Protein AF-A0A1H4I0X4-F1 (afdb_monomer)

Nearest PDB structures (foldseek):
  1g4y-assembly1_B-2  TM=3.950E-01  e=7.076E+00  Rattus norvegicus

Solvent-accessible surface area (backbone atoms only — not comparable to full-atom values): 5915 Å² total; per-residue (Å²): 131,86,70,83,74,73,77,73,72,80,74,74,85,70,73,66,60,74,57,95,84,30,34,65,68,34,52,51,27,48,51,52,11,50,52,47,18,59,54,36,58,79,78,45,78,61,47,81,95,52,67,78,66,23,48,55,74,36,45,49,50,27,55,53,26,46,43,48,48,67,42,52,42,90,90,76,68,46,40,46,54,60,51,53,52,51,52,52,52,62,69,68,50,78,86,72,83,128

Foldseek 3Di:
DPPDDPPPPPPPPDADQDPPRFHPQLVVLQVVLVVQLVVVCVVDPFDPPPPPVSSVVSNVSNVVSNQQRPDADPPPRHGPVRVVVVVVCVVPDDDDDD

pLDDT: mean 83.74, std 11.8, range [45.0, 95.44]

Structure (mmCIF, N/CA/C/O backbone):
data_AF-A0A1H4I0X4-F1
#
_entry.id   AF-A0A1H4I0X4-F1
#
loop_
_atom_site.group_PDB
_atom_site.id
_atom_site.type_symbol
_atom_site.label_atom_id
_atom_site.label_alt_id
_atom_site.label_comp_id
_atom_site.label_asym_id
_atom_site.label_entity_id
_atom_site.label_seq_id
_atom_site.pdbx_PDB_ins_code
_atom_site.Cartn_x
_atom_site.Cartn_y
_atom_site.Cartn_z
_atom_site.occupancy
_atom_site.B_iso_or_equiv
_atom_site.auth_seq_id
_atom_site.auth_comp_id
_atom_site.auth_asym_id
_atom_site.auth_atom_id
_atom_site.pdbx_PDB_model_num
ATOM 1 N N . MET A 1 1 ? -21.221 -1.104 49.056 1.00 45.00 1 MET A N 1
ATOM 2 C CA . MET A 1 1 ? -21.040 -2.486 48.573 1.00 45.00 1 MET A CA 1
ATOM 3 C C . MET A 1 1 ? -20.300 -2.409 47.254 1.00 45.00 1 MET A C 1
ATOM 5 O O . MET A 1 1 ? -20.887 -1.988 46.267 1.00 45.00 1 MET A O 1
ATOM 9 N N . TYR A 1 2 ? -18.996 -2.678 47.268 1.00 51.28 2 TYR A N 1
ATOM 10 C CA . TYR A 1 2 ? -18.214 -2.776 46.040 1.00 51.28 2 TYR A CA 1
ATOM 11 C C . TYR A 1 2 ? -18.608 -4.089 45.366 1.00 51.28 2 TYR A C 1
ATOM 13 O O . TYR A 1 2 ? -18.247 -5.158 45.847 1.00 51.28 2 TYR A O 1
ATOM 21 N N . GLY A 1 3 ? -19.453 -3.991 44.337 1.00 55.88 3 GLY A N 1
ATOM 22 C CA . GLY A 1 3 ? -19.820 -5.126 43.499 1.00 55.88 3 GLY A CA 1
ATOM 23 C C . GLY A 1 3 ? -18.563 -5.690 42.854 1.00 55.88 3 GLY A C 1
ATOM 24 O O . GLY A 1 3 ? -17.714 -4.921 42.401 1.00 55.88 3 GLY A O 1
ATOM 25 N N . GLU A 1 4 ? -18.438 -7.013 42.880 1.00 61.38 4 GLU A N 1
ATOM 26 C CA . GLU A 1 4 ? -17.307 -7.748 42.330 1.00 61.38 4 GLU A CA 1
ATOM 27 C C . GLU A 1 4 ? -16.980 -7.233 40.926 1.00 61.38 4 GLU A C 1
ATOM 29 O O . GLU A 1 4 ? -17.725 -7.433 39.964 1.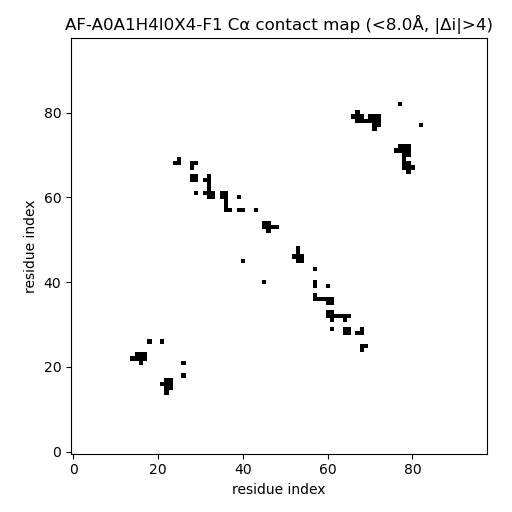00 61.38 4 GLU A O 1
ATOM 34 N N . GLN A 1 5 ? -15.873 -6.499 40.818 1.00 61.25 5 GLN A N 1
ATOM 35 C CA . GLN A 1 5 ? -15.323 -6.117 39.533 1.00 61.25 5 GLN A CA 1
ATOM 36 C C . GLN A 1 5 ? -14.832 -7.408 38.894 1.00 61.25 5 GLN A C 1
ATOM 38 O O . GLN A 1 5 ? -13.741 -7.884 39.204 1.00 61.25 5 GLN A O 1
ATOM 43 N N . HIS A 1 6 ? -15.652 -7.987 38.015 1.00 64.31 6 HIS A N 1
ATOM 44 C CA . HIS A 1 6 ? -15.184 -8.983 37.065 1.00 64.31 6 HIS A CA 1
ATOM 45 C C . HIS A 1 6 ? -13.886 -8.446 36.463 1.00 64.31 6 HIS A C 1
ATOM 47 O O . HIS A 1 6 ? -13.890 -7.379 35.843 1.00 64.31 6 HIS A O 1
ATOM 53 N N . LEU A 1 7 ? -12.775 -9.153 36.693 1.00 64.81 7 LEU A N 1
ATOM 54 C CA . LEU A 1 7 ? -11.501 -8.856 36.055 1.00 64.81 7 LEU A CA 1
ATOM 55 C C . LEU A 1 7 ? -11.760 -8.881 34.551 1.00 64.81 7 LEU A C 1
ATOM 57 O O . LEU A 1 7 ? -11.897 -9.948 33.954 1.00 64.81 7 LEU A O 1
ATOM 61 N N . LEU A 1 8 ? -11.893 -7.699 33.947 1.00 65.69 8 LEU A N 1
ATOM 62 C CA . LEU A 1 8 ? -11.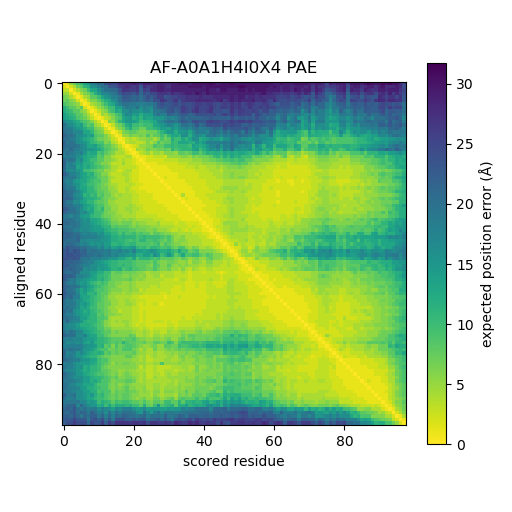919 -7.554 32.505 1.00 65.69 8 LEU A CA 1
ATOM 63 C C . LEU A 1 8 ? -10.579 -8.102 32.035 1.00 65.69 8 LEU A C 1
ATOM 65 O O . LEU A 1 8 ? -9.552 -7.443 32.187 1.00 65.69 8 LEU A O 1
ATOM 69 N N . THR A 1 9 ? -10.585 -9.341 31.541 1.00 62.91 9 THR A N 1
ATOM 70 C CA . THR A 1 9 ? -9.417 -9.982 30.943 1.00 62.91 9 THR A CA 1
ATOM 71 C C . THR A 1 9 ? -8.792 -8.975 29.998 1.00 62.91 9 THR A C 1
ATOM 73 O O . THR A 1 9 ? -9.446 -8.534 29.048 1.00 62.91 9 THR A O 1
ATOM 76 N N . PHE A 1 10 ? -7.563 -8.560 30.309 1.00 61.06 10 PHE A N 1
ATOM 77 C CA . PHE A 1 10 ? -6.838 -7.579 29.523 1.00 61.06 10 PHE A CA 1
ATOM 78 C C . PHE A 1 10 ? -6.726 -8.118 28.101 1.00 61.06 10 PHE A C 1
ATOM 80 O O . PHE A 1 10 ? -5.976 -9.054 27.821 1.00 61.06 10 PHE A O 1
ATOM 87 N N . LYS A 1 11 ? -7.541 -7.570 27.201 1.00 60.44 11 LYS A N 1
ATOM 88 C CA . LYS A 1 11 ? -7.523 -7.951 25.799 1.00 60.44 11 LYS A CA 1
ATOM 89 C C . LYS A 1 11 ? -6.309 -7.255 25.209 1.00 60.44 11 LYS A C 1
ATOM 91 O O . LYS A 1 11 ? -6.374 -6.056 24.934 1.00 60.44 11 LYS A O 1
ATOM 96 N N . SER A 1 12 ? -5.191 -7.972 25.083 1.00 59.94 12 SER A N 1
ATOM 97 C CA . SER A 1 12 ? -4.031 -7.403 24.406 1.00 59.94 12 SER A CA 1
ATOM 98 C C . SER A 1 12 ? -4.494 -6.983 23.008 1.00 59.94 12 SER A C 1
ATOM 100 O O . SER A 1 12 ? -5.076 -7.764 22.256 1.00 59.94 12 SER A O 1
ATOM 102 N N . GLN A 1 13 ? -4.319 -5.708 22.667 1.00 63.81 13 GLN A N 1
ATOM 103 C CA . GLN A 1 13 ? -4.606 -5.219 21.316 1.00 63.81 13 GLN A CA 1
ATOM 104 C C . GLN A 1 13 ? -3.499 -5.617 20.328 1.00 63.81 13 GLN A C 1
ATOM 106 O O . GLN A 1 13 ? -3.344 -5.006 19.267 1.00 63.81 13 GLN A O 1
ATOM 111 N N . GLU A 1 14 ? -2.699 -6.627 20.672 1.00 64.12 14 GLU A N 1
ATOM 112 C CA . GLU A 1 14 ? -1.617 -7.087 19.828 1.00 64.12 14 GLU A CA 1
ATOM 113 C C . GLU A 1 14 ? -2.198 -7.768 18.595 1.00 64.12 14 GLU A C 1
ATOM 115 O O . GLU A 1 14 ? -2.817 -8.830 18.646 1.00 64.12 14 GLU A O 1
ATOM 120 N N . LYS A 1 15 ? -2.009 -7.113 17.449 1.00 67.62 15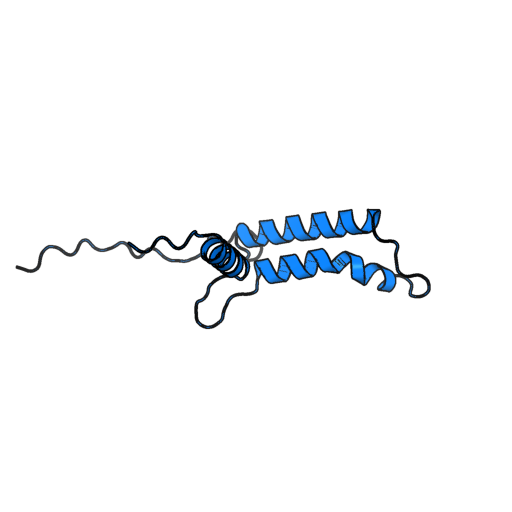 LYS A N 1
ATOM 121 C CA . LYS A 1 15 ? -2.354 -7.683 16.152 1.00 67.62 15 LYS A CA 1
ATOM 122 C C . LYS A 1 15 ? -1.505 -8.930 15.944 1.00 67.62 15 LYS A C 1
ATOM 124 O O . LYS A 1 15 ? -0.279 -8.847 15.994 1.00 67.62 15 LYS A O 1
ATOM 129 N N . THR A 1 16 ? -2.151 -10.059 15.665 1.00 78.31 16 THR A N 1
ATOM 130 C CA . THR A 1 16 ? -1.472 -11.313 15.333 1.00 78.31 16 THR A CA 1
ATOM 131 C C . THR A 1 16 ? -0.531 -11.086 14.151 1.00 78.31 16 THR A C 1
ATOM 133 O O . THR A 1 16 ? -0.960 -10.750 13.042 1.00 78.31 16 THR A O 1
ATOM 136 N N . LYS A 1 17 ? 0.768 -11.221 14.416 1.00 82.00 17 LYS A N 1
ATOM 137 C CA . LYS A 1 17 ? 1.836 -11.166 13.418 1.00 82.00 17 LYS A CA 1
ATOM 138 C C . LYS A 1 17 ? 1.978 -12.550 12.802 1.00 82.00 17 LYS A C 1
ATOM 140 O O . 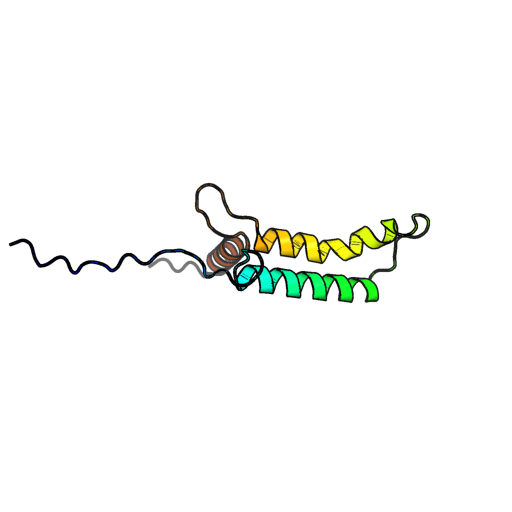LYS A 1 17 ? 1.883 -13.545 13.511 1.00 82.00 17 LYS A O 1
ATOM 145 N N . VAL A 1 18 ? 2.183 -12.603 11.494 1.00 81.31 18 VAL A N 1
ATOM 146 C CA . VAL A 1 18 ? 2.127 -13.857 10.732 1.00 81.31 18 VAL A CA 1
ATOM 147 C C . VAL A 1 18 ? 3.466 -14.138 10.079 1.00 81.31 18 VAL A C 1
ATOM 149 O O . VAL A 1 18 ? 4.074 -15.170 10.327 1.00 81.31 18 VAL A O 1
ATOM 152 N N . ILE A 1 19 ? 3.944 -13.203 9.257 1.00 81.62 19 ILE A N 1
ATOM 153 C CA . ILE A 1 19 ? 5.135 -13.379 8.423 1.00 81.62 19 ILE A CA 1
ATOM 154 C C . ILE A 1 19 ? 5.976 -12.108 8.537 1.00 81.62 19 ILE A C 1
ATOM 156 O O . ILE A 1 19 ? 5.450 -11.019 8.332 1.00 81.6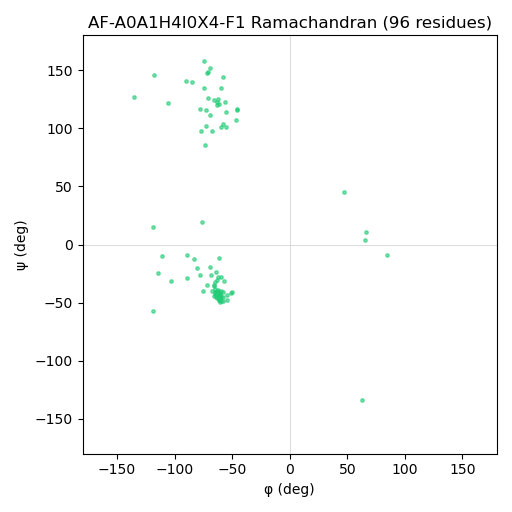2 19 ILE A O 1
ATOM 160 N N . TYR A 1 20 ? 7.264 -12.228 8.879 1.00 76.44 20 TYR A N 1
ATOM 161 C CA . TYR A 1 20 ? 8.205 -11.096 8.975 1.00 76.44 20 TYR A CA 1
ATOM 162 C C . TYR A 1 20 ? 7.660 -9.880 9.749 1.00 76.44 20 TYR A C 1
ATOM 164 O O . TYR A 1 20 ? 7.793 -8.743 9.303 1.00 76.44 20 TYR A O 1
ATOM 172 N N . ASN A 1 21 ? 7.024 -10.102 10.907 1.00 83.44 21 ASN A N 1
ATOM 173 C CA . ASN A 1 21 ? 6.442 -9.035 11.738 1.00 83.44 21 ASN A CA 1
ATOM 174 C C . ASN A 1 21 ? 5.245 -8.290 11.092 1.00 83.44 21 ASN A C 1
ATOM 176 O O . ASN A 1 21 ? 4.788 -7.283 11.631 1.00 83.44 21 ASN A O 1
ATOM 180 N N . LEU A 1 22 ? 4.705 -8.793 9.975 1.00 83.81 22 LEU A N 1
ATOM 181 C CA . LEU A 1 22 ? 3.508 -8.269 9.315 1.00 83.81 22 LEU A CA 1
ATOM 182 C C . LEU A 1 22 ? 2.242 -8.949 9.846 1.00 83.81 22 LEU A C 1
ATOM 184 O O . LEU A 1 22 ? 2.196 -10.163 10.055 1.00 83.81 22 LEU A O 1
ATOM 188 N N . SER A 1 23 ? 1.186 -8.161 10.018 1.00 88.00 23 SER A N 1
ATOM 189 C CA . SER A 1 23 ? -0.174 -8.647 10.273 1.00 88.00 23 SER A CA 1
ATOM 190 C C . SER A 1 23 ? -0.816 -9.234 9.009 1.00 88.00 23 SER A C 1
ATOM 192 O O . SER A 1 23 ? -0.452 -8.858 7.894 1.00 88.00 23 SER A O 1
ATOM 194 N N . PHE A 1 24 ? -1.832 -10.094 9.160 1.00 88.88 24 PHE A N 1
ATOM 195 C CA . PHE A 1 24 ? -2.598 -10.646 8.026 1.00 88.88 24 PHE A CA 1
ATOM 196 C C . PHE A 1 24 ? -3.101 -9.565 7.060 1.00 88.88 24 PHE A C 1
ATOM 198 O O . PHE A 1 24 ? -2.994 -9.715 5.846 1.00 88.88 24 PHE A O 1
ATOM 205 N N . ALA A 1 25 ? -3.598 -8.446 7.596 1.00 87.56 25 ALA A N 1
ATOM 206 C CA . ALA A 1 25 ? -4.060 -7.326 6.783 1.00 87.56 25 ALA A CA 1
ATOM 207 C C . ALA A 1 25 ? -2.924 -6.728 5.938 1.00 87.56 25 ALA A C 1
ATOM 209 O O . ALA A 1 25 ? -3.115 -6.460 4.756 1.00 87.56 25 ALA A O 1
ATOM 210 N N . GLN A 1 26 ? -1.732 -6.552 6.518 1.00 89.69 26 GLN A N 1
ATOM 211 C CA . GLN A 1 26 ? -0.565 -6.039 5.794 1.00 89.69 26 GLN A CA 1
ATOM 212 C C . GLN A 1 26 ? -0.124 -6.988 4.680 1.00 89.69 26 GLN A C 1
ATOM 214 O O . GLN A 1 26 ? 0.145 -6.528 3.575 1.00 89.69 26 GLN A O 1
ATOM 219 N N . VAL A 1 27 ? -0.116 -8.298 4.939 1.00 91.81 27 VAL A N 1
ATOM 220 C CA . VAL A 1 27 ? 0.174 -9.310 3.912 1.00 91.81 27 VAL A CA 1
ATOM 221 C C . VAL A 1 27 ? -0.853 -9.239 2.776 1.00 91.81 27 VAL A C 1
ATOM 223 O O . VAL A 1 27 ? -0.473 -9.242 1.608 1.00 91.81 27 VAL A O 1
ATOM 226 N N . GLY A 1 28 ? -2.141 -9.086 3.099 1.00 92.31 28 GLY A N 1
ATOM 227 C CA . GLY A 1 28 ? -3.197 -8.898 2.100 1.00 92.31 28 GLY A CA 1
ATOM 228 C C . GLY A 1 28 ? -2.958 -7.679 1.202 1.00 92.31 28 GLY A C 1
ATOM 229 O O . GLY A 1 28 ? -3.048 -7.788 -0.020 1.00 92.31 28 GLY A O 1
ATOM 230 N N . TRP A 1 29 ? -2.577 -6.539 1.787 1.00 93.75 29 TRP A N 1
ATOM 231 C CA . TRP A 1 29 ? -2.221 -5.336 1.027 1.00 93.75 29 TRP A CA 1
ATOM 232 C C . TRP A 1 29 ? -0.987 -5.547 0.137 1.00 93.75 29 TRP A C 1
ATOM 234 O O . TRP A 1 29 ? -0.987 -5.102 -1.008 1.00 93.75 29 TRP A O 1
ATOM 244 N N . TRP A 1 30 ? 0.038 -6.261 0.612 1.00 93.88 30 TRP A N 1
ATOM 245 C CA . TRP A 1 30 ? 1.219 -6.583 -0.199 1.00 93.88 30 TRP A CA 1
ATOM 246 C C . TRP A 1 30 ? 0.859 -7.429 -1.420 1.00 93.88 30 TRP A C 1
ATOM 248 O O . TRP A 1 30 ? 1.258 -7.095 -2.535 1.00 93.88 30 TRP A O 1
ATOM 258 N N . ILE A 1 31 ? 0.074 -8.492 -1.222 1.00 94.12 31 ILE A N 1
ATOM 259 C CA . ILE A 1 31 ? -0.361 -9.380 -2.307 1.00 94.12 31 ILE A CA 1
ATOM 260 C C . ILE A 1 31 ? -1.196 -8.602 -3.325 1.00 94.12 31 ILE A C 1
ATOM 262 O O . ILE A 1 31 ? -0.928 -8.677 -4.522 1.00 94.12 31 ILE A O 1
ATOM 266 N N . ALA A 1 32 ? -2.171 -7.815 -2.864 1.00 94.75 32 ALA A N 1
ATOM 267 C CA . ALA A 1 32 ? -3.034 -7.042 -3.750 1.00 94.75 32 ALA A CA 1
ATOM 268 C C . ALA A 1 32 ? -2.256 -5.973 -4.538 1.00 94.75 32 ALA A C 1
ATOM 270 O O . ALA A 1 32 ? -2.466 -5.819 -5.741 1.00 94.75 32 ALA A O 1
ATOM 271 N N . GLY A 1 33 ? -1.309 -5.285 -3.892 1.00 93.88 33 GLY A N 1
ATOM 272 C CA . GLY A 1 33 ? -0.439 -4.315 -4.555 1.00 93.88 33 GLY A CA 1
ATOM 273 C C . GLY A 1 33 ? 0.479 -4.963 -5.590 1.00 93.88 33 GLY A C 1
ATOM 274 O O . GLY A 1 33 ? 0.643 -4.427 -6.684 1.00 93.88 33 GLY A O 1
ATOM 275 N N . GLY A 1 34 ? 1.066 -6.118 -5.258 1.00 93.75 34 GLY A N 1
ATOM 276 C CA . GLY A 1 34 ? 1.952 -6.855 -6.158 1.00 93.75 34 GLY A CA 1
ATOM 277 C C . GLY A 1 34 ? 1.194 -7.381 -7.373 1.00 93.75 34 GLY A C 1
ATOM 278 O O . GLY A 1 34 ? 1.627 -7.188 -8.506 1.00 93.75 34 GLY A O 1
ATOM 279 N N . TYR A 1 35 ? 0.008 -7.948 -7.149 1.00 95.44 35 TYR A N 1
ATOM 280 C CA . TYR A 1 35 ? -0.885 -8.383 -8.217 1.00 95.44 35 TYR A CA 1
ATOM 281 C C . TYR A 1 35 ? -1.259 -7.230 -9.161 1.00 95.44 35 TYR A C 1
ATOM 283 O O . TYR A 1 35 ? -1.118 -7.360 -10.375 1.00 95.44 35 TYR A O 1
ATOM 291 N N . LEU A 1 36 ? -1.675 -6.076 -8.622 1.00 93.94 36 LEU A N 1
ATOM 292 C CA . LEU A 1 36 ? -2.010 -4.904 -9.439 1.00 93.94 36 LEU A CA 1
ATOM 293 C C . LEU A 1 36 ? -0.799 -4.325 -10.174 1.00 93.94 36 LEU A C 1
ATOM 295 O O . LEU A 1 36 ? -0.944 -3.874 -11.306 1.00 93.94 36 LEU A O 1
ATOM 299 N N . SER A 1 37 ? 0.385 -4.351 -9.564 1.00 94.06 37 SER A N 1
ATOM 300 C CA . SER A 1 37 ? 1.623 -3.923 -10.221 1.00 94.06 37 SER A CA 1
ATOM 301 C C . SER A 1 37 ? 1.962 -4.809 -11.424 1.00 94.06 37 SER A C 1
ATOM 303 O O . SER A 1 37 ? 2.300 -4.292 -12.485 1.00 94.06 37 SER A O 1
ATOM 305 N N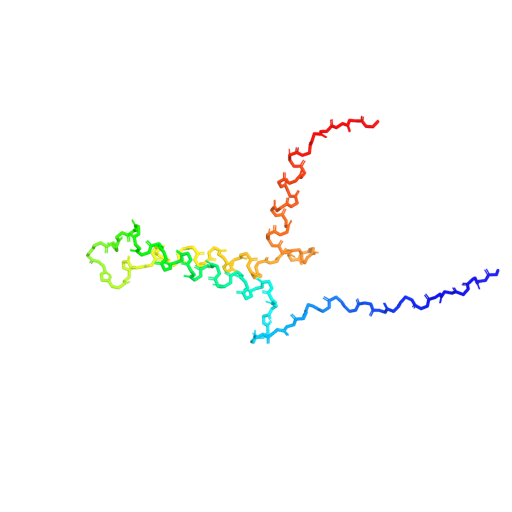 . LEU A 1 38 ? 1.783 -6.130 -11.308 1.00 92.38 38 LEU A N 1
ATOM 306 C CA . LEU A 1 38 ? 1.988 -7.060 -12.424 1.00 92.38 38 LEU A CA 1
ATOM 307 C C . LEU A 1 38 ? 0.950 -6.865 -13.532 1.00 92.38 38 LEU A C 1
ATOM 309 O O . LEU A 1 38 ? 1.296 -6.882 -14.711 1.00 92.38 38 LEU A O 1
ATOM 313 N N . GLN A 1 39 ? -0.309 -6.631 -13.161 1.00 93.00 39 GLN A N 1
ATOM 314 C CA . GLN A 1 39 ? -1.363 -6.300 -14.119 1.00 93.00 39 GLN A CA 1
ATOM 315 C C . GLN A 1 39 ? -1.068 -4.984 -14.844 1.00 93.00 39 GLN A C 1
ATOM 317 O O . GLN A 1 39 ? -1.248 -4.904 -16.054 1.00 93.00 39 GLN A O 1
ATOM 322 N N . ALA A 1 40 ? -0.538 -3.974 -14.148 1.00 90.50 40 ALA A N 1
ATOM 323 C CA . ALA A 1 40 ? -0.194 -2.687 -14.747 1.00 90.50 40 ALA A CA 1
ATOM 324 C C . ALA A 1 40 ? 0.788 -2.818 -15.922 1.00 90.50 40 ALA A C 1
ATOM 326 O O . ALA A 1 40 ? 0.683 -2.042 -16.866 1.00 90.50 40 ALA A O 1
ATOM 327 N N . ILE A 1 41 ? 1.687 -3.812 -15.911 1.00 89.56 41 ILE A N 1
ATOM 328 C CA . ILE A 1 41 ? 2.640 -4.081 -17.008 1.00 89.56 41 ILE A CA 1
ATOM 329 C C . ILE A 1 41 ? 1.919 -4.437 -18.317 1.00 89.56 41 ILE A C 1
ATOM 331 O O . ILE A 1 41 ? 2.437 -4.175 -19.398 1.00 89.56 41 ILE A O 1
ATOM 335 N N . GLN A 1 42 ? 0.717 -5.013 -18.239 1.00 88.62 42 GLN A N 1
ATOM 336 C CA . GLN A 1 42 ? -0.071 -5.372 -19.421 1.00 88.62 42 GLN A CA 1
ATOM 337 C C . GLN A 1 42 ? -0.771 -4.162 -20.054 1.00 88.62 42 GLN A C 1
ATOM 339 O O . GLN A 1 42 ? -1.053 -4.180 -21.249 1.00 88.62 42 GLN A O 1
ATOM 344 N N . TYR A 1 43 ? -1.052 -3.118 -19.269 1.00 88.56 43 TYR A N 1
ATOM 345 C CA . TYR A 1 43 ? -1.818 -1.947 -19.716 1.00 88.56 43 TYR A CA 1
ATOM 346 C C . TYR A 1 43 ? -0.946 -0.725 -19.998 1.00 88.56 43 TYR A C 1
ATOM 348 O O . TYR A 1 43 ? -1.292 0.096 -20.846 1.00 88.56 43 TYR A O 1
ATOM 356 N N . LEU A 1 44 ? 0.162 -0.576 -19.275 1.00 86.31 44 LEU A N 1
ATOM 357 C CA . LEU A 1 44 ? 1.071 0.550 -19.411 1.00 86.31 44 LEU A CA 1
ATOM 358 C C . LEU A 1 44 ? 2.337 0.085 -20.137 1.00 86.31 44 LEU A C 1
ATOM 360 O O . LEU A 1 44 ? 3.012 -0.830 -19.674 1.00 86.31 44 LEU A O 1
ATOM 364 N N . PRO A 1 45 ? 2.691 0.691 -21.281 1.00 86.06 45 PRO A N 1
ATOM 365 C CA . PRO A 1 45 ? 3.994 0.455 -21.872 1.00 86.06 45 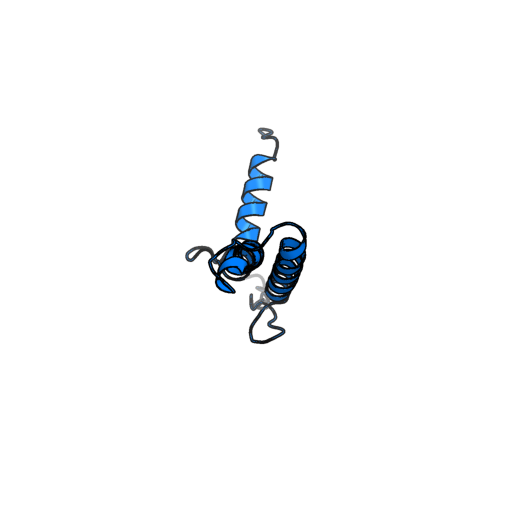PRO A CA 1
ATOM 366 C C . PRO A 1 45 ? 5.078 1.117 -21.016 1.00 86.06 45 PRO A C 1
ATOM 368 O O . PRO A 1 45 ? 4.880 2.185 -20.428 1.00 86.06 45 PRO A O 1
ATOM 371 N N . LYS A 1 46 ? 6.270 0.513 -20.992 1.00 87.19 46 LYS A N 1
ATOM 372 C CA . LYS A 1 46 ? 7.453 1.148 -20.399 1.00 87.19 46 LYS A CA 1
ATOM 373 C C . LYS A 1 46 ? 7.738 2.486 -21.078 1.00 87.19 46 LYS A C 1
ATOM 375 O O . LYS A 1 46 ? 7.603 2.611 -22.297 1.00 87.19 46 LYS A O 1
ATOM 380 N N . ILE A 1 47 ? 8.202 3.459 -20.301 1.00 87.56 47 ILE A N 1
ATOM 381 C CA . ILE A 1 47 ? 8.618 4.748 -20.858 1.00 87.56 47 ILE A CA 1
ATOM 382 C C . ILE A 1 47 ? 9.819 4.508 -21.796 1.00 87.56 47 ILE A C 1
ATOM 384 O O . ILE A 1 47 ? 10.828 3.934 -21.362 1.00 87.56 47 ILE A O 1
ATOM 388 N N . PRO A 1 48 ? 9.728 4.900 -23.079 1.00 85.62 48 PRO A N 1
ATOM 389 C CA . PRO A 1 48 ? 10.798 4.678 -24.042 1.00 85.62 48 PRO A CA 1
ATOM 390 C C . PRO A 1 48 ? 12.025 5.547 -23.729 1.00 85.62 48 PRO A C 1
ATOM 392 O O . PRO A 1 48 ? 11.914 6.625 -23.154 1.00 85.62 48 PRO A O 1
ATOM 395 N N . GLY A 1 49 ? 13.213 5.075 -24.114 1.00 87.38 49 GLY A N 1
ATOM 396 C CA . GLY A 1 49 ? 14.462 5.849 -24.030 1.00 87.38 49 GLY A CA 1
ATOM 397 C C . GLY A 1 49 ? 15.190 5.829 -22.680 1.00 87.38 49 GLY A C 1
ATOM 398 O O . GLY A 1 49 ? 16.333 6.264 -22.624 1.00 87.38 49 GLY A O 1
ATOM 399 N N . ILE A 1 50 ? 14.591 5.280 -21.616 1.00 89.12 50 ILE A N 1
ATOM 400 C CA . ILE A 1 50 ? 15.177 5.288 -20.257 1.00 89.12 50 ILE A CA 1
ATOM 401 C C . ILE A 1 50 ? 15.450 3.892 -19.664 1.00 89.12 50 ILE A C 1
ATOM 403 O O . ILE A 1 50 ? 15.698 3.743 -18.467 1.00 89.12 50 ILE A O 1
ATOM 407 N N . GLY A 1 51 ? 15.432 2.845 -20.493 1.00 86.12 51 GLY A N 1
ATOM 408 C CA . GLY A 1 51 ? 15.823 1.491 -20.083 1.00 86.12 51 GLY A CA 1
ATOM 409 C C . GLY A 1 51 ? 14.925 0.893 -18.991 1.00 86.12 51 GLY A C 1
ATOM 410 O O . GLY A 1 51 ? 13.699 0.939 -19.089 1.00 86.12 51 GLY A O 1
ATOM 411 N N . THR A 1 52 ? 15.529 0.298 -17.957 1.00 85.50 52 THR A N 1
ATOM 412 C CA . THR A 1 52 ? 14.818 -0.364 -16.844 1.00 85.50 52 THR A CA 1
ATOM 413 C C . THR A 1 52 ? 14.064 0.614 -15.941 1.00 85.50 52 THR A C 1
ATOM 415 O O . THR A 1 52 ? 13.035 0.254 -15.372 1.00 85.50 52 THR A O 1
ATOM 418 N N . VAL A 1 53 ? 14.504 1.873 -15.868 1.00 88.25 53 VAL A N 1
ATOM 419 C CA . VAL A 1 53 ? 13.826 2.945 -15.117 1.00 88.25 53 VAL A CA 1
ATOM 420 C C . VAL A 1 53 ? 12.441 3.241 -15.702 1.00 88.25 53 VAL A C 1
ATOM 422 O O . VAL A 1 53 ? 11.531 3.648 -14.981 1.00 88.25 53 VAL A O 1
ATOM 425 N N . GLY A 1 54 ? 12.229 2.926 -16.985 1.00 86.62 54 GLY A N 1
ATOM 426 C CA . GLY A 1 54 ? 10.927 3.026 -17.642 1.00 86.62 54 GLY A CA 1
ATOM 427 C C . GLY A 1 54 ? 9.839 2.133 -17.040 1.00 86.62 54 GLY A C 1
ATOM 428 O O . GLY A 1 54 ? 8.668 2.338 -17.357 1.00 86.62 54 GLY A O 1
ATOM 429 N N . TYR A 1 55 ? 10.193 1.185 -16.160 1.00 87.88 55 TYR A N 1
ATOM 430 C CA . TYR A 1 55 ? 9.228 0.366 -15.430 1.00 87.88 55 TYR A CA 1
ATOM 431 C C . TYR A 1 55 ? 8.775 0.956 -14.087 1.00 87.88 55 TYR A C 1
ATOM 433 O O . TYR A 1 55 ? 7.804 0.448 -13.532 1.00 87.88 55 TYR A O 1
ATOM 441 N N . LEU A 1 56 ? 9.389 2.035 -13.585 1.00 90.31 56 LEU A N 1
ATOM 442 C CA . LEU A 1 56 ? 9.001 2.657 -12.308 1.00 90.31 56 LEU A CA 1
ATOM 443 C C . LEU A 1 56 ? 7.494 2.946 -12.169 1.00 90.31 56 LEU A C 1
ATOM 445 O O . LEU A 1 56 ? 6.952 2.670 -11.096 1.00 90.31 56 LEU A O 1
ATOM 449 N N . PRO A 1 57 ? 6.777 3.425 -13.206 1.00 90.50 57 PRO A N 1
ATOM 450 C CA . PRO A 1 57 ? 5.343 3.680 -13.085 1.00 90.50 57 PRO A CA 1
ATOM 451 C C . PRO A 1 57 ? 4.515 2.435 -12.734 1.00 90.50 57 PRO A C 1
ATOM 453 O O . PRO A 1 57 ? 3.497 2.541 -12.055 1.00 90.50 57 PRO A O 1
ATOM 456 N N . HIS A 1 58 ? 4.968 1.239 -13.115 1.00 91.06 58 HIS A N 1
ATOM 457 C CA . HIS A 1 58 ? 4.270 -0.016 -12.813 1.00 91.06 58 HIS A CA 1
ATOM 458 C C . HIS A 1 58 ? 4.319 -0.365 -11.327 1.00 91.06 58 HIS A C 1
ATOM 460 O O . HIS A 1 58 ? 3.495 -1.142 -10.858 1.00 91.06 58 HIS A O 1
ATOM 466 N N . MET A 1 59 ? 5.251 0.221 -10.572 1.00 91.38 59 MET A N 1
ATOM 467 C CA . MET A 1 59 ? 5.363 0.037 -9.124 1.00 91.38 59 MET A CA 1
ATOM 468 C C . MET A 1 59 ? 4.422 0.959 -8.342 1.00 91.38 59 MET A C 1
ATOM 470 O O . MET A 1 59 ? 4.223 0.742 -7.148 1.00 91.38 59 MET A O 1
ATOM 474 N N . ILE A 1 60 ? 3.813 1.965 -8.983 1.00 92.31 60 ILE A N 1
ATOM 475 C CA . ILE A 1 60 ? 2.911 2.921 -8.321 1.00 92.31 60 ILE A CA 1
ATOM 476 C C . ILE A 1 60 ? 1.775 2.212 -7.563 1.00 92.31 60 ILE A C 1
ATOM 478 O O . ILE A 1 60 ? 1.588 2.523 -6.384 1.00 92.31 60 ILE A O 1
ATOM 482 N N . PRO A 1 61 ? 1.051 1.229 -8.145 1.00 92.81 61 PRO A N 1
ATOM 483 C CA . PRO A 1 61 ? 0.014 0.503 -7.416 1.00 92.81 61 PRO A CA 1
ATOM 484 C C . PRO A 1 61 ? 0.569 -0.186 -6.169 1.00 92.81 61 PRO A C 1
ATOM 486 O O . PRO A 1 61 ? -0.036 -0.117 -5.103 1.00 92.81 61 PRO A O 1
ATOM 489 N N . PHE A 1 62 ? 1.756 -0.787 -6.262 1.00 94.56 62 PHE A N 1
ATOM 490 C CA . PHE A 1 62 ? 2.384 -1.443 -5.121 1.00 94.56 62 PHE A CA 1
ATOM 491 C C . PHE A 1 62 ? 2.718 -0.449 -4.004 1.00 94.56 62 PHE A C 1
ATOM 493 O O . PHE A 1 62 ? 2.381 -0.694 -2.849 1.00 94.56 62 PHE A O 1
ATOM 500 N N . VAL A 1 63 ? 3.300 0.707 -4.340 1.00 94.12 63 VAL A N 1
ATOM 501 C CA . VAL A 1 63 ? 3.633 1.761 -3.366 1.00 94.12 63 VAL A CA 1
ATOM 502 C C . VAL A 1 63 ? 2.382 2.296 -2.668 1.00 94.12 63 VAL A C 1
ATOM 504 O O . VAL A 1 63 ? 2.385 2.475 -1.450 1.00 94.12 63 VAL A O 1
ATOM 507 N N . ILE A 1 64 ? 1.289 2.497 -3.408 1.00 93.62 64 ILE A N 1
ATOM 508 C CA . ILE A 1 64 ? 0.006 2.916 -2.830 1.00 93.62 64 ILE A CA 1
ATOM 509 C C . ILE A 1 64 ? -0.475 1.878 -1.809 1.00 93.62 64 ILE A C 1
ATOM 511 O O . ILE A 1 64 ? -0.810 2.225 -0.677 1.00 93.62 64 ILE A O 1
ATOM 515 N N . PHE A 1 65 ? -0.469 0.596 -2.172 1.00 94.25 65 PHE A N 1
ATOM 516 C CA . PHE A 1 65 ? -0.907 -0.483 -1.285 1.00 94.25 65 PHE A CA 1
ATOM 517 C C . PHE A 1 65 ? 0.012 -0.648 -0.063 1.00 94.25 65 PHE A C 1
ATOM 519 O O . PHE A 1 65 ? -0.476 -0.899 1.040 1.00 94.25 65 PHE A O 1
ATOM 526 N N . LEU A 1 66 ? 1.320 -0.424 -0.212 1.00 93.38 66 LEU A N 1
ATOM 527 C CA . LEU A 1 66 ? 2.250 -0.356 0.917 1.00 93.38 66 LEU A CA 1
ATOM 528 C C . LEU A 1 66 ? 1.904 0.786 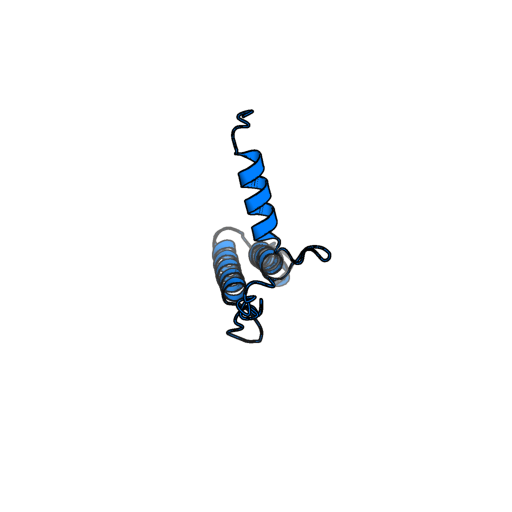1.875 1.00 93.38 66 LEU A C 1
ATOM 530 O O . LEU A 1 66 ? 1.930 0.583 3.091 1.00 93.38 66 LEU A O 1
ATOM 534 N N . ALA A 1 67 ? 1.529 1.957 1.355 1.00 92.50 67 ALA A N 1
ATOM 535 C CA . ALA A 1 67 ? 1.069 3.059 2.191 1.00 92.50 67 ALA A CA 1
ATOM 536 C C . ALA A 1 67 ? -0.190 2.662 2.980 1.00 92.50 67 ALA A C 1
ATOM 538 O O . ALA A 1 67 ? -0.251 2.870 4.188 1.00 92.50 67 ALA A O 1
ATOM 539 N N . PHE A 1 68 ? -1.159 1.989 2.356 1.00 91.50 68 PHE A N 1
ATOM 540 C CA . PHE A 1 68 ? -2.341 1.472 3.061 1.00 91.50 68 PHE A CA 1
ATOM 541 C C . PHE A 1 68 ? -2.029 0.419 4.136 1.00 91.50 68 PHE A C 1
ATOM 543 O O . PHE A 1 68 ? -2.764 0.326 5.129 1.00 91.50 68 PHE A O 1
ATOM 550 N N . ALA A 1 69 ? -0.963 -0.362 3.941 1.00 91.06 69 ALA A N 1
ATOM 551 C CA . ALA A 1 69 ? -0.513 -1.392 4.870 1.00 91.06 69 ALA A CA 1
ATOM 552 C C . ALA A 1 69 ? 0.191 -0.807 6.107 1.00 91.06 69 ALA A C 1
ATOM 554 O O . ALA A 1 69 ? 0.001 -1.304 7.221 1.00 91.06 69 ALA A O 1
ATOM 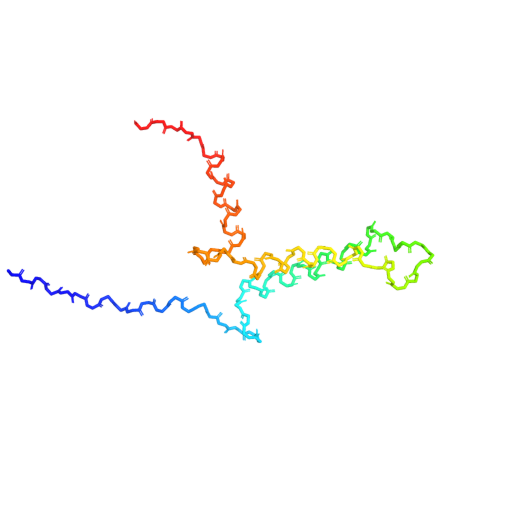555 N N . HIS A 1 70 ? 1.009 0.232 5.916 1.00 90.62 70 HIS A N 1
ATOM 556 C CA . HIS A 1 70 ? 1.962 0.701 6.929 1.00 90.62 70 HIS A CA 1
ATOM 557 C C . HIS A 1 70 ? 1.675 2.089 7.488 1.00 90.62 70 HIS A C 1
ATOM 559 O O . HIS A 1 70 ? 2.070 2.368 8.617 1.00 90.62 70 HIS A O 1
ATOM 565 N N . VAL A 1 71 ? 0.973 2.953 6.754 1.00 92.19 71 VAL A N 1
ATOM 566 C CA . VAL A 1 71 ? 0.657 4.299 7.239 1.00 92.19 71 VAL A CA 1
ATOM 567 C C . VAL A 1 71 ? -0.413 4.207 8.320 1.00 92.19 71 VAL A C 1
ATOM 569 O O . VAL A 1 71 ? -1.563 3.810 8.088 1.00 92.19 71 VAL A O 1
ATOM 572 N N . THR A 1 72 ? -0.017 4.608 9.520 1.00 89.81 72 THR A N 1
ATOM 573 C CA . THR A 1 72 ? -0.885 4.776 10.677 1.00 89.81 72 THR A CA 1
ATOM 574 C C . THR A 1 72 ? -0.877 6.230 11.116 1.00 89.81 72 THR A C 1
ATOM 576 O O . THR A 1 72 ? 0.122 6.939 11.002 1.00 89.81 72 THR A O 1
ATOM 579 N N . HIS A 1 73 ? -2.021 6.697 11.604 1.00 87.88 73 HIS A N 1
ATOM 580 C CA . HIS A 1 73 ? -2.115 8.033 12.163 1.00 87.88 73 HIS A CA 1
ATOM 581 C C . HIS A 1 73 ? -1.369 8.079 13.511 1.00 87.88 73 HIS A C 1
ATOM 583 O O . HIS A 1 73 ? -1.689 7.276 14.392 1.00 87.88 73 HIS A O 1
ATOM 589 N N . PRO A 1 74 ? -0.412 9.004 13.714 1.00 84.31 74 PRO A N 1
ATOM 590 C CA . PRO A 1 74 ? 0.488 8.976 14.870 1.00 84.31 74 PRO A CA 1
ATOM 591 C C . PRO A 1 74 ? -0.235 9.178 16.206 1.00 84.31 74 PRO A C 1
ATOM 593 O O . PRO A 1 74 ? 0.164 8.603 17.210 1.00 84.31 74 PRO A O 1
ATOM 596 N N . SER A 1 75 ? -1.322 9.955 16.223 1.00 82.88 75 SER A N 1
ATOM 597 C CA . SER A 1 75 ? -2.056 10.263 17.458 1.00 82.88 75 SER A CA 1
ATOM 598 C C . SER A 1 75 ? -3.170 9.261 17.784 1.00 82.88 75 SER A C 1
ATOM 600 O O . SER A 1 75 ? -3.476 9.066 18.955 1.00 82.88 75 SER A O 1
ATOM 602 N N . THR A 1 76 ? -3.776 8.610 16.785 1.00 84.38 76 THR A N 1
ATOM 603 C CA . THR A 1 76 ? -4.933 7.710 17.002 1.00 84.38 76 THR A CA 1
ATOM 604 C C . THR A 1 76 ? -4.607 6.238 16.766 1.00 84.38 76 THR A C 1
ATOM 606 O O . THR A 1 76 ? -5.441 5.379 17.035 1.00 84.38 76 THR A O 1
ATOM 609 N N . GLY A 1 77 ? -3.432 5.923 16.210 1.00 83.12 77 GLY A N 1
ATOM 610 C CA . GLY A 1 77 ? -3.035 4.561 15.841 1.00 83.12 77 GLY A CA 1
ATOM 611 C C . GLY A 1 77 ? -3.881 3.937 14.722 1.00 83.12 77 GLY A C 1
ATOM 612 O O . GLY A 1 77 ? -3.695 2.768 14.374 1.00 83.12 77 GLY A O 1
ATOM 613 N N . GLN A 1 78 ? -4.818 4.692 14.142 1.00 85.81 78 GLN A N 1
ATOM 614 C CA . GLN A 1 78 ? -5.736 4.191 13.129 1.00 85.81 78 GLN A CA 1
ATOM 615 C C . GLN A 1 78 ? -5.007 4.015 11.795 1.00 85.81 78 GLN A C 1
ATOM 617 O O . GLN A 1 78 ? -4.251 4.882 11.357 1.00 85.81 78 GLN A O 1
ATOM 622 N N . GLN A 1 79 ? -5.240 2.882 11.136 1.00 89.56 79 GLN A N 1
ATOM 623 C CA . GLN A 1 79 ? -4.680 2.617 9.812 1.00 89.56 79 GLN A CA 1
ATOM 624 C C . GLN A 1 79 ? -5.371 3.473 8.747 1.00 89.56 79 GLN A C 1
ATOM 626 O O . GLN A 1 79 ? -6.580 3.713 8.821 1.00 89.56 79 GLN A O 1
ATOM 631 N N . LEU A 1 80 ? -4.619 3.865 7.718 1.00 88.19 80 LEU A N 1
ATOM 632 C CA . LEU A 1 80 ? -5.101 4.740 6.647 1.00 88.19 80 LEU A CA 1
ATOM 633 C C . LEU A 1 80 ? -6.385 4.225 5.968 1.00 88.19 80 LEU A C 1
ATOM 635 O O . LEU A 1 80 ? -7.324 4.992 5.763 1.00 88.19 80 LEU A O 1
ATOM 639 N N . HIS A 1 81 ? -6.476 2.922 5.673 1.00 86.62 81 HIS A N 1
ATOM 640 C CA . HIS A 1 81 ? -7.680 2.346 5.054 1.00 86.62 81 HIS A CA 1
ATOM 641 C C . HIS A 1 81 ? -8.907 2.422 5.973 1.00 86.62 81 HIS A C 1
ATOM 643 O O . HIS A 1 81 ? -10.001 2.719 5.502 1.00 86.62 81 HIS A O 1
ATOM 649 N N . HIS A 1 82 ? -8.739 2.210 7.283 1.00 88.94 82 HIS A N 1
ATOM 650 C CA . HIS A 1 82 ? -9.834 2.339 8.247 1.00 88.94 82 HIS A CA 1
ATOM 651 C C . HIS A 1 82 ? -10.334 3.782 8.328 1.00 88.94 82 HIS A C 1
ATOM 653 O O . HIS A 1 82 ? -11.541 4.009 8.389 1.00 88.94 82 HIS A O 1
ATOM 659 N N . TYR A 1 83 ? -9.417 4.751 8.311 1.00 89.62 83 TYR A N 1
ATOM 660 C CA . TYR A 1 83 ? -9.771 6.167 8.282 1.00 89.62 83 TYR A CA 1
ATOM 661 C C . TYR A 1 83 ? -10.575 6.515 7.023 1.00 89.62 83 TYR A C 1
ATOM 663 O O . TYR A 1 83 ? -11.653 7.098 7.119 1.00 89.62 83 TYR A O 1
ATOM 671 N N . LEU A 1 84 ? -10.097 6.098 5.846 1.00 89.81 84 LEU A N 1
ATOM 672 C CA . LEU A 1 84 ? -10.765 6.375 4.573 1.00 89.81 84 LEU A CA 1
ATOM 673 C C . LEU A 1 84 ? -12.145 5.718 4.483 1.00 89.81 84 LEU A C 1
ATOM 675 O O . LEU A 1 84 ? -13.105 6.372 4.078 1.00 89.81 84 LEU A O 1
ATOM 679 N N . LEU A 1 85 ? -12.276 4.461 4.914 1.00 90.50 85 LEU A N 1
ATOM 680 C CA . LEU A 1 85 ? -13.572 3.784 4.986 1.00 90.50 85 LEU A CA 1
ATOM 681 C C . LEU A 1 85 ? -14.527 4.510 5.938 1.00 90.50 85 LEU A C 1
ATOM 683 O O . LEU A 1 85 ? -15.667 4.778 5.564 1.00 90.50 85 LEU A O 1
ATOM 687 N N . GLY A 1 86 ? -14.061 4.889 7.131 1.00 89.88 86 GLY A N 1
ATOM 688 C CA . GLY A 1 86 ? -14.855 5.650 8.095 1.00 89.88 86 GLY A CA 1
ATOM 689 C C . GLY A 1 86 ? -15.322 6.993 7.533 1.00 89.88 86 GLY A C 1
ATOM 690 O O . GLY A 1 86 ? -16.502 7.326 7.620 1.00 89.88 86 GLY A O 1
ATOM 691 N N . TYR A 1 87 ? -14.428 7.730 6.873 1.00 90.56 87 TYR A N 1
ATOM 692 C CA . TYR A 1 87 ? -14.757 8.989 6.209 1.00 90.56 87 TYR A CA 1
ATOM 693 C C . TYR A 1 87 ? -15.821 8.803 5.114 1.00 90.56 87 TYR A C 1
ATOM 695 O O . TYR A 1 87 ? -16.805 9.545 5.074 1.00 90.56 87 TYR A O 1
ATOM 703 N N . LEU A 1 88 ? -15.670 7.788 4.255 1.00 92.12 88 LEU A N 1
ATOM 704 C CA . LEU A 1 88 ? -16.637 7.483 3.197 1.00 92.12 88 LEU A CA 1
ATOM 705 C C . LEU A 1 88 ? -18.006 7.092 3.761 1.00 92.12 88 LEU A C 1
ATOM 707 O O . LEU A 1 88 ? -19.026 7.571 3.264 1.00 92.12 88 LEU A O 1
ATOM 711 N N . LEU A 1 89 ? -18.041 6.257 4.802 1.00 90.88 89 LEU A N 1
ATOM 712 C CA . LEU A 1 89 ? -19.278 5.862 5.479 1.00 90.88 89 LEU A CA 1
ATOM 713 C C . LEU A 1 89 ? -19.968 7.069 6.121 1.00 90.88 89 LEU A C 1
ATOM 715 O O . LEU A 1 89 ? -21.163 7.272 5.908 1.00 90.88 89 LEU A O 1
ATOM 719 N N . CYS A 1 90 ? -19.220 7.919 6.829 1.00 90.19 90 CYS A N 1
ATOM 720 C CA . CYS A 1 90 ? -19.738 9.157 7.411 1.00 90.19 90 CYS A CA 1
ATOM 721 C C . CYS A 1 90 ? -20.301 10.106 6.350 1.00 90.19 90 CYS A C 1
ATOM 723 O O . CYS A 1 90 ? -21.345 10.719 6.564 1.00 90.19 90 CYS A O 1
ATOM 725 N N . ARG A 1 91 ? -19.639 10.214 5.194 1.00 88.88 91 ARG A N 1
ATOM 726 C CA . ARG A 1 91 ? -20.091 11.070 4.093 1.00 88.88 91 ARG A CA 1
ATOM 727 C C . ARG A 1 91 ? -21.325 10.516 3.380 1.00 88.88 91 ARG A C 1
ATOM 729 O O . ARG A 1 91 ? -22.159 11.295 2.935 1.00 88.88 91 ARG A O 1
ATOM 736 N N . ARG A 1 92 ? -21.444 9.190 3.261 1.00 90.00 92 ARG A N 1
ATOM 737 C CA . ARG A 1 92 ? -22.593 8.514 2.629 1.00 90.00 92 ARG A CA 1
ATOM 738 C C . ARG A 1 92 ? -23.802 8.380 3.551 1.00 90.00 92 ARG A C 1
ATOM 740 O O . ARG A 1 92 ? -24.911 8.169 3.063 1.00 90.00 92 ARG A O 1
ATOM 747 N N . ARG A 1 93 ? -23.614 8.482 4.868 1.00 87.62 93 ARG A N 1
ATOM 748 C CA . ARG A 1 93 ? -24.711 8.419 5.835 1.00 87.62 93 ARG A CA 1
ATOM 749 C C . ARG A 1 93 ? -25.689 9.570 5.578 1.00 87.62 93 ARG A C 1
ATOM 751 O O . ARG A 1 93 ? -25.322 10.740 5.669 1.00 87.62 93 ARG A O 1
ATOM 758 N N . LYS A 1 94 ? -26.954 9.238 5.301 1.00 78.62 94 LYS A N 1
ATOM 759 C CA . LYS A 1 94 ? -28.042 10.224 5.288 1.00 78.62 94 LYS A CA 1
ATOM 760 C C . LYS A 1 94 ? -28.173 10.785 6.704 1.00 78.62 94 LYS A C 1
ATOM 762 O O . LYS A 1 94 ? -28.378 10.027 7.651 1.00 78.62 94 LYS A O 1
ATOM 767 N N . ARG A 1 95 ? -27.989 12.097 6.857 1.00 75.62 95 ARG A N 1
ATOM 768 C CA . ARG A 1 95 ? -28.133 12.787 8.142 1.00 75.62 95 ARG A CA 1
ATOM 769 C C . ARG A 1 95 ? -29.622 12.889 8.471 1.00 75.62 95 ARG A C 1
ATOM 771 O O . ARG A 1 95 ? -30.262 13.869 8.114 1.00 75.62 95 ARG A O 1
ATOM 778 N N . SER A 1 96 ? -30.184 11.854 9.085 1.00 68.62 96 SER A N 1
ATOM 779 C CA . SER A 1 96 ? -31.458 11.976 9.787 1.00 68.62 96 SER A CA 1
ATOM 780 C C . SER A 1 96 ? -31.171 12.633 11.132 1.00 68.62 96 SER A C 1
ATOM 782 O O . SER A 1 96 ? -30.416 12.077 11.935 1.00 68.62 96 SER A O 1
ATOM 784 N N . PHE A 1 97 ? -31.717 13.825 11.350 1.00 63.47 97 PHE A N 1
ATOM 785 C CA . PHE A 1 97 ? -31.817 14.374 12.696 1.00 63.47 97 PHE A CA 1
ATOM 786 C C . PHE A 1 97 ? -32.778 13.468 13.473 1.00 63.47 97 PHE A C 1
ATOM 788 O O . PHE A 1 97 ? -33.854 13.155 12.962 1.00 63.47 97 PHE A O 1
ATOM 795 N N . LEU A 1 98 ? -32.311 12.949 14.612 1.00 53.81 98 LEU A N 1
ATOM 796 C CA . LEU A 1 98 ? -33.164 12.281 15.595 1.00 53.81 98 LEU A CA 1
ATOM 797 C C . LEU A 1 98 ? -34.053 13.324 16.270 1.00 53.81 98 LEU A C 1
ATOM 799 O O . LEU A 1 98 ? -33.523 14.430 16.527 1.00 53.81 98 LEU A O 1
#

Mean predicted aligned error: 9.56 Å

Sequence (98 aa):
MYGEQHLLTFKSQEKTKVIYNLSFAQVGWWIAGGYLSLQAIQYLPKIPGIGTVGYLPHMIPFVIFLAFAHVTHPSTGQQLHHYLLGYLLCRRRKRSFL

Secondary structure (DSSP, 8-state):
----------------EEETTEEHHHHHHHHHHHHHHHHHHHHSPPPTTSGGGGGGGGGHHHHHHHHHHH-B-TTT--BHHHHHHHHHHHHHS-----

Radius of gyration: 21.01 Å; Cα contacts (8 Å, |Δi|>4): 68; chains: 1; bounding box: 49×28×73 Å